Protein AF-A0A3A9SI79-F1 (afdb_monomer_lite)

Secondary structure (DSSP, 8-state):
-HHHHHHHHHHHHHHHHHHHHHHHHHHHHHHHHHHHHHHHHHHHHHHHHTT---SEEEEETTEEEEE-TT--EEEEEE-SS--SS-EEEEEE-SSEEEEEEE-SSSEEEEEEE-SS--GGGGTTEEEEEEEETTEEEEEE--

Radius of gyration: 21.35 Å; chains: 1; bounding box: 50×33×71 Å

pLDDT: mean 86.98, std 7.55, range [53.94, 96.5]

Foldseek 3Di:
DVVVVVVVVVVVVVVVVVVVVVVVVVVVVVVLVVLVVVCVVCVVVCVVCLPPDAAKWADDPQKIFGHHPVRDTPDIDGHPDDDPAAFGMWGDDPQKIWGWGDDPPFIKTKIAGNDDDDPVVCPQWDDWADNDDRIIITTGDD

Sequence (142 aa):
MEMAKKFSIVVVAVFIVCTTLFASHYVRQSALKKNLLAADEFLDIYNYLLDKEFYTAKIDGSTLVLRDRNMNTLAEYNLPHKMKSKLLYIENRDTNMIFWTAGSDDLEGIMFMKSEWTDEAWDGLERINRLNGNAYKVYTFN

Structure (mmCIF, N/CA/C/O backbone):
data_AF-A0A3A9SI79-F1
#
_entry.id   AF-A0A3A9SI79-F1
#
loop_
_atom_site.group_PDB
_atom_site.id
_atom_site.type_symbol
_atom_site.label_atom_id
_atom_site.label_alt_id
_atom_site.label_comp_id
_atom_site.label_asym_id
_atom_site.label_entity_id
_atom_site.label_seq_id
_atom_site.pdbx_PDB_ins_code
_atom_site.Cartn_x
_atom_site.Cartn_y
_atom_site.Cartn_z
_atom_site.occupancy
_atom_site.B_iso_or_equiv
_atom_site.auth_seq_id
_atom_site.auth_comp_id
_atom_site.auth_asym_id
_atom_site.auth_atom_id
_atom_site.pdbx_PDB_model_num
ATOM 1 N N . MET A 1 1 ? 33.290 -2.088 -50.238 1.00 62.97 1 MET A N 1
ATOM 2 C CA . MET A 1 1 ? 32.893 -3.067 -49.195 1.00 62.97 1 MET A CA 1
ATOM 3 C C . MET A 1 1 ? 33.048 -2.516 -47.771 1.00 62.97 1 MET A C 1
ATOM 5 O O . MET A 1 1 ? 32.178 -2.752 -46.946 1.00 62.97 1 MET A O 1
ATOM 9 N N . GLU A 1 2 ? 34.099 -1.746 -47.469 1.00 73.62 2 GLU A N 1
ATOM 10 C CA . GLU A 1 2 ? 34.347 -1.186 -46.126 1.00 73.62 2 GLU A CA 1
ATOM 11 C C . GLU A 1 2 ? 33.337 -0.103 -45.687 1.00 73.62 2 GLU A C 1
ATOM 13 O O . GLU A 1 2 ? 32.870 -0.120 -44.552 1.00 73.62 2 GLU A O 1
ATOM 18 N N . MET A 1 3 ? 32.919 0.779 -46.604 1.00 76.50 3 MET A N 1
ATOM 19 C CA . MET A 1 3 ? 31.875 1.794 -46.360 1.00 76.50 3 MET A CA 1
ATOM 20 C C . MET A 1 3 ? 30.520 1.177 -45.983 1.00 76.50 3 MET A C 1
ATOM 22 O O . MET A 1 3 ? 29.866 1.650 -45.060 1.00 76.50 3 MET A O 1
ATOM 26 N N . ALA A 1 4 ? 30.132 0.077 -46.637 1.00 76.75 4 ALA A N 1
ATOM 27 C CA . ALA A 1 4 ? 28.905 -0.649 -46.310 1.00 76.75 4 ALA A CA 1
ATOM 28 C C . ALA A 1 4 ? 28.971 -1.273 -44.905 1.00 76.75 4 ALA A C 1
ATOM 30 O O . ALA A 1 4 ? 28.007 -1.189 -44.157 1.00 76.75 4 ALA A O 1
ATOM 31 N N . LYS A 1 5 ? 30.130 -1.820 -44.502 1.00 77.12 5 LYS A N 1
ATOM 32 C CA . LYS A 1 5 ? 30.335 -2.342 -43.140 1.00 77.12 5 LYS A CA 1
ATOM 33 C C . LYS A 1 5 ? 30.250 -1.238 -42.081 1.00 77.12 5 LYS A C 1
ATOM 35 O O . LYS A 1 5 ? 29.568 -1.423 -41.079 1.00 77.12 5 LYS A O 1
ATOM 40 N N . LYS A 1 6 ? 30.898 -0.089 -42.312 1.00 79.19 6 LYS A N 1
ATOM 41 C CA . LYS A 1 6 ? 30.848 1.072 -41.402 1.00 79.19 6 LYS A CA 1
ATOM 42 C C . LYS A 1 6 ? 29.421 1.611 -41.257 1.00 79.19 6 LYS A C 1
ATOM 44 O O . LYS A 1 6 ? 28.982 1.860 -40.141 1.00 79.19 6 LYS A O 1
ATOM 49 N N . PHE A 1 7 ? 28.677 1.704 -42.360 1.00 80.75 7 PHE A N 1
ATOM 50 C CA . PHE A 1 7 ? 27.273 2.113 -42.344 1.00 80.75 7 PHE A CA 1
ATOM 51 C C . PHE A 1 7 ? 26.387 1.127 -41.565 1.00 80.75 7 PHE A C 1
ATOM 53 O O . PHE A 1 7 ? 25.641 1.547 -40.684 1.00 80.75 7 PHE A O 1
ATOM 60 N N . SER A 1 8 ? 26.521 -0.182 -41.805 1.00 82.75 8 SER A N 1
ATOM 61 C CA . SER A 1 8 ? 25.762 -1.199 -41.064 1.00 82.75 8 SER A CA 1
ATOM 62 C C . SER A 1 8 ? 26.054 -1.178 -39.562 1.00 82.75 8 SER A C 1
ATOM 64 O O . SER A 1 8 ? 25.130 -1.328 -38.769 1.00 82.75 8 SER A O 1
ATOM 66 N N . ILE A 1 9 ? 27.308 -0.945 -39.153 1.00 86.81 9 ILE A N 1
ATOM 67 C CA . ILE A 1 9 ? 27.677 -0.815 -37.732 1.00 86.81 9 ILE A CA 1
ATOM 68 C C . ILE A 1 9 ? 26.957 0.376 -37.087 1.00 86.81 9 ILE A C 1
ATOM 70 O O . ILE A 1 9 ? 26.411 0.236 -35.995 1.00 86.81 9 ILE A O 1
ATOM 74 N N . VAL A 1 10 ? 26.905 1.527 -37.767 1.00 87.00 10 VAL A N 1
ATOM 75 C CA . VAL A 1 10 ? 26.206 2.718 -37.256 1.00 87.00 10 VAL A CA 1
ATOM 76 C C . VAL A 1 10 ? 24.704 2.462 -37.126 1.00 87.00 10 VAL A C 1
ATOM 78 O O . VAL A 1 10 ? 24.123 2.781 -36.093 1.00 87.00 10 VAL A O 1
ATOM 81 N N . VAL A 1 11 ? 24.074 1.834 -38.123 1.00 88.50 11 VAL A N 1
ATOM 82 C CA . VAL A 1 11 ? 22.637 1.511 -38.077 1.00 88.50 11 VAL A CA 1
ATOM 83 C C . VAL A 1 11 ? 22.316 0.548 -36.930 1.00 88.50 11 VAL A C 1
ATOM 85 O O . VAL A 1 11 ? 21.358 0.775 -36.193 1.00 88.50 11 VAL A O 1
ATOM 88 N N . VAL A 1 12 ? 23.133 -0.491 -36.733 1.00 89.00 12 VAL A N 1
ATOM 89 C CA . VAL A 1 12 ? 22.962 -1.433 -35.616 1.00 89.00 12 VAL A CA 1
ATOM 90 C C . VAL A 1 12 ? 23.151 -0.728 -34.272 1.00 89.00 12 VAL A C 1
ATOM 92 O O . VAL A 1 12 ? 22.350 -0.939 -33.365 1.00 89.00 12 VAL A O 1
ATOM 95 N N . ALA A 1 13 ? 24.148 0.151 -34.143 1.00 86.88 13 ALA A N 1
ATOM 96 C CA . ALA A 1 13 ? 24.368 0.917 -32.918 1.00 86.88 13 ALA A CA 1
ATOM 97 C C . ALA A 1 13 ? 23.171 1.826 -32.584 1.00 86.88 13 ALA A C 1
ATOM 99 O O . ALA A 1 13 ? 22.701 1.824 -31.447 1.00 86.88 13 ALA A O 1
ATOM 100 N N . VAL A 1 14 ? 22.627 2.543 -33.575 1.00 89.81 14 VAL A N 1
ATOM 101 C CA . VAL A 1 14 ? 21.421 3.371 -33.400 1.00 89.81 14 VAL A CA 1
ATOM 102 C C . VAL A 1 14 ? 20.223 2.511 -33.000 1.00 89.81 14 VAL A C 1
ATOM 104 O O . VAL A 1 14 ? 19.509 2.858 -32.062 1.00 89.81 14 VAL A O 1
ATOM 107 N N . PHE A 1 15 ? 20.024 1.363 -33.651 1.00 90.56 15 PHE A N 1
ATOM 108 C CA . PHE A 1 15 ? 18.928 0.454 -33.322 1.00 90.56 15 PHE A CA 1
ATOM 109 C C . PHE A 1 15 ? 19.016 -0.053 -31.877 1.00 90.56 15 PHE A C 1
ATOM 111 O O . PHE A 1 15 ? 18.022 -0.011 -31.155 1.00 90.56 15 PHE A O 1
ATOM 118 N N . ILE A 1 16 ? 20.207 -0.457 -31.421 1.00 89.81 16 ILE A N 1
ATOM 119 C CA . ILE A 1 16 ? 20.427 -0.895 -30.036 1.00 89.81 16 ILE A CA 1
ATOM 120 C C . ILE A 1 16 ? 20.057 0.227 -29.059 1.00 89.81 16 ILE A C 1
ATOM 122 O O . ILE A 1 16 ? 19.266 -0.008 -28.148 1.00 89.81 16 ILE A O 1
ATOM 126 N N . VAL A 1 17 ? 20.538 1.454 -29.282 1.00 87.69 17 VAL A N 1
ATOM 127 C CA . VAL A 1 17 ? 20.212 2.607 -28.423 1.00 87.69 17 VAL A CA 1
ATOM 128 C C . VAL A 1 17 ? 18.708 2.892 -28.406 1.00 87.69 17 VAL A C 1
ATOM 130 O O . VAL A 1 17 ? 18.131 3.114 -27.344 1.00 87.69 17 VAL A O 1
ATOM 133 N N . CYS A 1 18 ? 18.033 2.842 -29.555 1.00 87.81 18 CYS A N 1
ATOM 134 C CA . CYS A 1 18 ? 16.584 3.014 -29.602 1.00 87.81 18 CYS A CA 1
ATOM 135 C C . CYS A 1 18 ? 15.865 1.917 -28.807 1.00 87.81 18 CYS A C 1
ATOM 137 O O . CYS A 1 18 ? 15.011 2.222 -27.976 1.00 87.81 18 CYS A O 1
ATOM 139 N N . THR A 1 19 ? 16.216 0.645 -29.017 1.00 87.19 19 THR A N 1
ATOM 140 C CA . THR A 1 19 ? 15.551 -0.473 -28.330 1.00 87.19 19 THR A CA 1
ATOM 141 C C . THR A 1 19 ? 15.717 -0.426 -26.815 1.00 87.19 19 THR A C 1
ATOM 143 O O . THR A 1 19 ? 14.746 -0.686 -26.107 1.00 87.19 19 THR A O 1
ATOM 146 N N . THR A 1 20 ? 16.883 -0.031 -26.293 1.00 83.88 20 THR A N 1
ATOM 147 C CA . THR A 1 20 ? 17.095 0.094 -24.842 1.00 83.88 20 THR A CA 1
ATOM 148 C C . THR A 1 20 ? 16.271 1.236 -24.241 1.00 83.88 20 THR A C 1
ATOM 150 O O . THR A 1 20 ? 15.658 1.066 -23.183 1.00 83.88 20 THR A O 1
ATOM 153 N N . LEU A 1 21 ? 16.157 2.370 -24.940 1.00 82.44 21 LEU A N 1
ATOM 154 C CA . LEU A 1 21 ? 15.307 3.488 -24.520 1.00 82.44 21 LEU A CA 1
ATOM 155 C C . LEU A 1 21 ? 13.819 3.103 -24.522 1.00 82.44 21 LEU A C 1
ATOM 157 O O . LEU A 1 21 ? 13.130 3.309 -23.523 1.00 82.44 21 LEU A O 1
ATOM 161 N N . PHE A 1 22 ? 13.324 2.473 -25.590 1.00 84.56 22 PHE A N 1
ATOM 162 C CA . PHE A 1 22 ? 11.926 2.031 -25.653 1.00 84.56 22 PHE A CA 1
ATOM 163 C C . PHE A 1 22 ? 11.609 0.937 -24.627 1.00 84.56 22 PHE A C 1
ATOM 165 O O . PHE A 1 22 ? 10.556 0.989 -23.992 1.00 84.56 22 PHE A O 1
ATOM 172 N N . ALA A 1 23 ? 12.523 -0.014 -24.413 1.00 80.81 23 ALA A N 1
ATOM 173 C CA . ALA A 1 23 ? 12.355 -1.063 -23.412 1.00 80.81 23 ALA A CA 1
ATOM 174 C C . ALA A 1 23 ? 12.262 -0.480 -21.995 1.00 80.81 23 ALA A C 1
ATOM 176 O O . ALA A 1 23 ? 11.339 -0.817 -21.256 1.00 80.81 23 ALA A O 1
ATOM 177 N N . SER A 1 24 ? 13.158 0.444 -21.628 1.00 77.38 24 SER A N 1
ATOM 178 C CA . SER A 1 24 ? 13.116 1.090 -20.307 1.00 77.38 24 SER A CA 1
ATOM 179 C C . SER A 1 24 ? 11.826 1.889 -20.093 1.00 77.38 24 SER A C 1
ATOM 181 O O . SER A 1 24 ? 11.213 1.807 -19.024 1.00 77.38 24 SER A O 1
ATOM 183 N N . HIS A 1 25 ? 11.351 2.598 -21.123 1.00 79.50 25 HIS A N 1
ATOM 184 C CA . HIS A 1 25 ? 10.083 3.314 -21.051 1.00 79.50 25 HIS A CA 1
ATOM 185 C C . HIS A 1 25 ? 8.892 2.363 -20.873 1.00 79.50 25 HIS A C 1
ATOM 187 O O . HIS A 1 25 ? 8.035 2.602 -20.019 1.00 79.50 25 HIS A O 1
ATOM 193 N N . TYR A 1 26 ? 8.869 1.257 -21.620 1.00 80.56 26 TYR A N 1
ATOM 194 C CA . TYR A 1 26 ? 7.822 0.243 -21.526 1.00 80.56 26 TYR A CA 1
ATOM 195 C C . TYR A 1 26 ? 7.777 -0.415 -20.141 1.00 80.56 26 TYR A C 1
ATOM 197 O O . TYR A 1 26 ? 6.706 -0.532 -19.544 1.00 80.56 26 TYR A O 1
ATOM 205 N N . VAL A 1 27 ? 8.939 -0.781 -19.588 1.00 81.81 27 VAL A N 1
ATOM 206 C CA . VAL A 1 27 ? 9.047 -1.344 -18.232 1.00 81.81 27 VAL A CA 1
ATOM 207 C C . VAL A 1 27 ? 8.495 -0.364 -17.197 1.00 81.81 27 VAL A C 1
ATOM 209 O O . VAL A 1 27 ? 7.687 -0.755 -16.353 1.00 81.81 27 VAL A O 1
ATOM 212 N N . ARG A 1 28 ? 8.848 0.925 -17.296 1.00 80.12 28 ARG A N 1
ATOM 213 C CA . ARG A 1 28 ? 8.358 1.958 -16.373 1.00 80.12 28 ARG A CA 1
ATOM 214 C C . ARG A 1 28 ? 6.841 2.152 -16.461 1.00 80.12 28 ARG A C 1
ATOM 216 O O . ARG A 1 28 ? 6.188 2.257 -15.425 1.00 80.12 28 ARG A O 1
ATOM 223 N N . GLN A 1 29 ? 6.269 2.168 -17.667 1.00 82.31 29 GLN A N 1
ATOM 224 C CA . GLN A 1 29 ? 4.814 2.269 -17.841 1.00 82.31 29 GLN A CA 1
ATOM 225 C C . GLN A 1 29 ? 4.081 1.039 -17.294 1.00 82.31 29 GLN A C 1
ATOM 227 O O . GLN A 1 29 ? 3.061 1.174 -16.619 1.00 82.31 29 GLN A O 1
ATOM 232 N N . SER A 1 30 ? 4.612 -0.159 -17.549 1.00 82.94 30 SER A N 1
ATOM 233 C CA . SER A 1 30 ? 4.048 -1.410 -17.039 1.00 82.94 30 SER A CA 1
ATOM 234 C C . SER A 1 30 ? 4.046 -1.445 -15.505 1.00 82.94 30 SER A C 1
ATOM 236 O O . SER A 1 30 ? 3.023 -1.757 -14.889 1.00 82.94 30 SER A O 1
ATOM 238 N N . ALA A 1 31 ? 5.151 -1.028 -14.876 1.00 83.62 31 ALA A N 1
ATOM 239 C CA . ALA A 1 31 ? 5.258 -0.920 -13.423 1.00 83.62 31 ALA A CA 1
ATOM 240 C C . ALA A 1 31 ? 4.252 0.086 -12.838 1.00 83.62 31 ALA A C 1
ATOM 242 O O . ALA A 1 31 ? 3.556 -0.234 -11.874 1.00 83.62 31 ALA A O 1
ATOM 243 N N . LEU A 1 32 ? 4.113 1.270 -13.448 1.00 85.38 32 LEU A N 1
ATOM 244 C CA . LEU A 1 32 ? 3.129 2.267 -13.019 1.00 85.38 32 LEU A CA 1
ATOM 245 C C . LEU A 1 32 ? 1.699 1.723 -13.115 1.00 85.38 32 LEU A C 1
ATOM 247 O O . LEU A 1 32 ? 0.934 1.843 -12.163 1.00 85.38 32 LEU A O 1
ATOM 251 N N . LYS A 1 33 ? 1.354 1.068 -14.230 1.00 88.44 33 LYS A N 1
ATOM 252 C CA . LYS A 1 33 ? 0.032 0.462 -14.423 1.00 88.44 33 LYS A CA 1
ATOM 253 C C . LYS A 1 33 ? -0.264 -0.600 -13.364 1.00 88.44 33 LYS A C 1
ATOM 255 O O . LYS A 1 33 ? -1.369 -0.634 -12.835 1.00 88.44 33 LYS A O 1
ATOM 260 N N . LYS A 1 34 ? 0.714 -1.445 -13.026 1.00 87.44 34 LYS A N 1
ATOM 261 C CA . LYS A 1 34 ? 0.576 -2.445 -11.957 1.00 87.44 34 LYS A CA 1
ATOM 262 C C . LYS A 1 34 ? 0.333 -1.789 -10.593 1.00 87.44 34 LYS A C 1
ATOM 2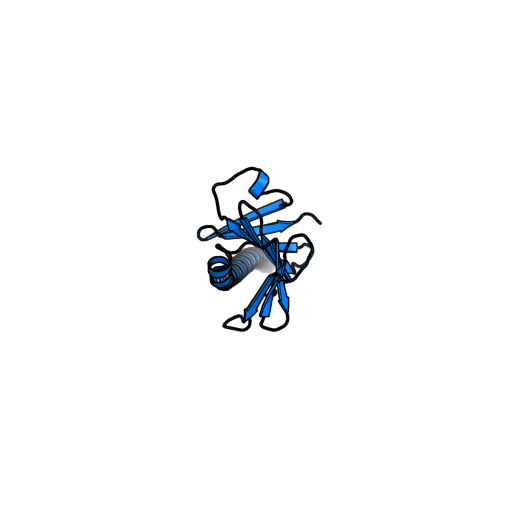64 O O . LYS A 1 34 ? -0.528 -2.250 -9.855 1.00 87.44 34 LYS A O 1
ATOM 269 N N . ASN A 1 35 ? 1.063 -0.720 -10.276 1.00 88.94 35 ASN A N 1
ATOM 270 C CA . ASN A 1 35 ? 0.893 0.005 -9.015 1.00 88.94 35 ASN A CA 1
ATOM 271 C C . ASN A 1 35 ? -0.470 0.701 -8.925 1.00 88.94 35 ASN A C 1
ATOM 273 O O . ASN A 1 35 ? -1.076 0.681 -7.863 1.00 88.94 35 ASN A O 1
ATOM 277 N N . LEU A 1 36 ? -0.966 1.267 -10.029 1.00 90.75 36 LEU A N 1
ATOM 278 C CA . LEU A 1 36 ? -2.307 1.855 -10.083 1.00 90.75 36 LEU A CA 1
ATOM 279 C C . LEU A 1 36 ? -3.395 0.797 -9.874 1.00 90.75 36 LEU A C 1
ATOM 281 O O . LEU A 1 36 ? -4.288 1.012 -9.071 1.00 90.75 36 LEU A O 1
ATOM 285 N N . LEU A 1 37 ? -3.272 -0.376 -10.503 1.00 90.50 37 LEU A N 1
ATOM 286 C CA . LEU A 1 37 ? -4.213 -1.481 -10.281 1.00 90.50 37 LEU A CA 1
ATOM 287 C C . LEU A 1 37 ? -4.219 -1.966 -8.824 1.00 90.50 37 LEU A C 1
ATOM 289 O O . LEU A 1 37 ? -5.277 -2.292 -8.297 1.00 90.50 37 LEU A O 1
ATOM 293 N N . ALA A 1 38 ? -3.050 -2.020 -8.180 1.00 90.12 38 ALA A N 1
ATOM 294 C CA . ALA A 1 38 ? -2.957 -2.352 -6.760 1.00 90.12 38 ALA A CA 1
ATOM 295 C C . ALA A 1 38 ? -3.570 -1.250 -5.881 1.00 90.12 38 ALA A C 1
ATOM 297 O O . ALA A 1 38 ? -4.266 -1.558 -4.922 1.00 90.12 38 ALA A O 1
ATOM 298 N N . ALA A 1 39 ? -3.350 0.024 -6.218 1.00 92.81 39 ALA A N 1
ATOM 299 C CA . ALA A 1 39 ? -3.968 1.143 -5.514 1.00 92.81 39 ALA A CA 1
ATOM 300 C C . ALA A 1 39 ? -5.497 1.115 -5.639 1.00 92.81 39 ALA A C 1
ATOM 302 O O . ALA A 1 39 ? -6.175 1.275 -4.633 1.00 92.81 39 ALA A O 1
ATOM 303 N N . ASP A 1 40 ? -6.040 0.834 -6.823 1.00 91.69 40 ASP A N 1
ATOM 304 C CA . ASP A 1 40 ? -7.487 0.705 -7.020 1.00 91.69 40 ASP A CA 1
ATOM 305 C C . ASP A 1 40 ? -8.061 -0.465 -6.198 1.00 91.69 40 ASP A C 1
ATOM 307 O O . ASP A 1 40 ? -9.087 -0.316 -5.544 1.00 91.69 40 ASP A O 1
ATOM 311 N N . GLU A 1 41 ? -7.374 -1.614 -6.165 1.00 90.31 41 GLU A N 1
ATOM 312 C CA . GLU A 1 41 ? -7.777 -2.770 -5.348 1.00 90.31 41 GLU A CA 1
ATOM 313 C C . GLU A 1 41 ? -7.734 -2.471 -3.840 1.00 90.31 41 GLU A C 1
ATOM 315 O O . GLU A 1 41 ? -8.610 -2.893 -3.086 1.00 90.31 41 GLU A O 1
ATOM 320 N N . PHE A 1 42 ? -6.723 -1.732 -3.383 1.00 92.69 42 PHE A N 1
ATOM 321 C CA . PHE A 1 42 ? -6.583 -1.368 -1.975 1.00 92.69 42 PHE A CA 1
ATOM 322 C C . PHE A 1 42 ? -7.480 -0.206 -1.558 1.00 92.69 42 PHE A C 1
ATOM 324 O O . PHE A 1 42 ? -7.767 -0.086 -0.370 1.00 92.69 42 PHE A O 1
ATOM 331 N N . LEU A 1 43 ? -7.955 0.617 -2.495 1.00 92.94 43 LEU A N 1
ATOM 332 C CA . LEU A 1 43 ? -8.823 1.756 -2.207 1.00 92.94 43 LEU A CA 1
ATOM 333 C C . LEU A 1 43 ? -10.135 1.316 -1.544 1.00 92.94 43 LEU A C 1
ATOM 335 O O . LEU A 1 43 ? -10.572 1.941 -0.579 1.00 92.94 43 LEU A O 1
ATOM 339 N N . ASP A 1 44 ? -10.729 0.214 -2.003 1.00 89.06 44 ASP A N 1
ATOM 340 C CA . ASP A 1 44 ? -11.952 -0.338 -1.407 1.00 89.06 44 ASP A CA 1
ATOM 341 C C . ASP A 1 44 ? -11.728 -0.760 0.052 1.00 89.06 44 ASP A C 1
ATOM 343 O O . ASP A 1 44 ? -12.540 -0.471 0.934 1.00 89.06 44 ASP A O 1
ATOM 347 N N . ILE A 1 45 ? -10.586 -1.398 0.325 1.00 91.75 45 ILE A N 1
ATOM 348 C CA . ILE A 1 45 ? -10.206 -1.826 1.676 1.00 91.75 45 ILE A CA 1
ATOM 349 C C . ILE A 1 45 ? -9.887 -0.609 2.545 1.00 91.75 45 ILE A C 1
ATOM 351 O O . ILE A 1 45 ? -10.335 -0.538 3.685 1.00 91.75 45 ILE A O 1
ATOM 355 N N . TYR A 1 46 ? -9.154 0.366 2.011 1.00 93.75 46 TYR A N 1
ATOM 356 C CA . TYR A 1 46 ? -8.842 1.620 2.689 1.00 93.75 46 TYR A CA 1
ATOM 357 C C . TYR A 1 46 ? 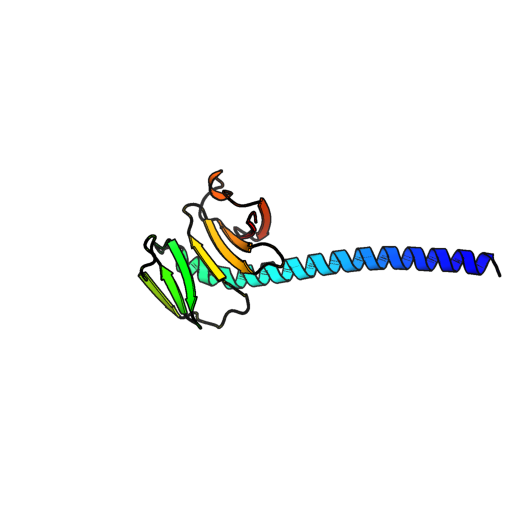-10.115 2.349 3.123 1.00 93.75 46 TYR A C 1
ATOM 359 O O . TYR A 1 46 ? -10.234 2.707 4.291 1.00 93.75 46 TYR A O 1
ATOM 367 N N . ASN A 1 47 ? -11.090 2.499 2.223 1.00 92.12 47 ASN A N 1
ATOM 368 C CA . ASN A 1 47 ? -12.356 3.163 2.528 1.00 92.12 47 ASN A CA 1
ATOM 369 C C . ASN A 1 47 ? -13.141 2.431 3.625 1.00 92.12 47 ASN A C 1
ATOM 371 O O . ASN A 1 47 ? -13.732 3.082 4.481 1.00 92.12 47 ASN A O 1
ATOM 375 N N . TYR A 1 48 ? -13.121 1.093 3.634 1.00 89.88 48 TYR A N 1
ATOM 376 C CA . TYR A 1 48 ? -13.731 0.293 4.702 1.00 89.88 48 TYR A CA 1
ATOM 377 C C . TYR A 1 48 ? -13.003 0.422 6.050 1.00 89.88 48 TYR A C 1
ATOM 379 O O . TYR A 1 48 ? -13.620 0.280 7.100 1.00 89.88 48 TYR A O 1
ATOM 387 N N . LEU A 1 49 ? -11.685 0.621 6.033 1.00 92.56 49 LEU A N 1
ATOM 388 C CA . LEU A 1 49 ? -10.854 0.700 7.235 1.00 92.56 49 LEU A CA 1
ATOM 389 C C . LEU A 1 49 ? -10.731 2.119 7.803 1.00 92.56 49 LEU A C 1
ATOM 391 O O . LEU A 1 49 ? -10.247 2.271 8.923 1.00 92.56 49 LEU A O 1
ATOM 395 N N . LEU A 1 50 ? -11.116 3.146 7.044 1.00 91.56 50 LEU A N 1
ATOM 396 C CA . LEU A 1 50 ? -10.845 4.548 7.361 1.00 91.56 50 LEU A CA 1
ATOM 397 C C . LEU A 1 50 ? -11.444 4.997 8.701 1.00 91.56 50 LEU A C 1
ATOM 399 O O . LEU A 1 50 ? -10.836 5.804 9.400 1.00 91.56 50 LEU A O 1
ATOM 403 N N . ASP A 1 51 ? -12.609 4.464 9.059 1.00 90.50 51 ASP A N 1
ATOM 404 C CA . ASP A 1 51 ? -13.351 4.767 10.285 1.00 90.50 51 ASP A CA 1
ATOM 405 C C . ASP A 1 51 ? -13.083 3.769 11.426 1.00 90.50 51 ASP A C 1
ATOM 407 O O . ASP A 1 51 ? -13.717 3.843 12.480 1.00 90.50 51 ASP A O 1
ATOM 411 N N . LYS A 1 52 ? -12.153 2.825 11.238 1.00 90.62 52 LYS A N 1
ATOM 412 C CA . LYS A 1 52 ? -11.871 1.765 12.211 1.00 90.62 52 LYS A CA 1
ATOM 413 C C . LYS A 1 52 ? -10.609 2.054 12.999 1.00 90.62 52 LYS A C 1
ATOM 415 O O . LYS A 1 52 ? -9.550 2.367 12.455 1.00 90.62 52 LYS A O 1
ATOM 420 N N . GLU A 1 53 ? -10.704 1.827 14.301 1.00 90.94 53 GLU A N 1
ATOM 421 C CA . GLU A 1 53 ? -9.549 1.818 15.185 1.00 90.94 53 GLU A CA 1
ATOM 422 C C . GLU A 1 53 ? -8.874 0.444 15.139 1.00 90.94 53 GLU A C 1
ATOM 424 O O . GLU A 1 53 ? -9.419 -0.566 15.581 1.00 90.94 53 GLU A O 1
ATOM 429 N N . PHE A 1 54 ? -7.676 0.401 14.566 1.00 95.19 54 PHE A N 1
ATOM 430 C CA . PHE A 1 54 ? -6.801 -0.770 14.552 1.00 95.19 54 PHE A CA 1
ATOM 431 C C . PHE A 1 54 ? -5.347 -0.312 14.441 1.00 95.19 54 PHE A C 1
ATOM 433 O O . PHE A 1 54 ? -5.077 0.818 14.044 1.00 95.19 54 PHE A O 1
ATOM 440 N N . TYR A 1 55 ? -4.405 -1.181 14.788 1.00 95.31 55 TYR A N 1
ATOM 441 C CA . TYR A 1 55 ? -2.973 -0.917 14.652 1.00 95.31 55 TYR A CA 1
ATOM 442 C C . TYR A 1 55 ? -2.407 -1.544 13.375 1.00 95.31 55 TYR A C 1
ATOM 444 O O . TYR A 1 55 ? -1.732 -0.891 12.581 1.00 95.31 55 TYR A O 1
ATOM 452 N N . THR A 1 56 ? -2.725 -2.816 13.139 1.00 96.50 56 THR A N 1
ATOM 453 C CA . THR A 1 56 ? -2.312 -3.530 11.929 1.00 96.50 56 THR A CA 1
ATOM 454 C C . THR A 1 56 ? -3.400 -4.486 11.471 1.00 96.50 56 THR A C 1
ATOM 456 O O . THR A 1 56 ? -4.213 -4.938 12.276 1.00 96.50 56 THR A O 1
ATOM 459 N N . ALA A 1 57 ? -3.425 -4.806 10.182 1.00 95.12 57 ALA A N 1
ATOM 460 C CA . ALA A 1 57 ? -4.281 -5.857 9.657 1.00 95.12 57 ALA A CA 1
ATOM 461 C C . ALA A 1 57 ? -3.496 -6.810 8.755 1.00 95.12 57 ALA A C 1
ATOM 463 O O . ALA A 1 57 ? -2.542 -6.411 8.091 1.00 95.12 57 ALA A O 1
ATOM 464 N N . LYS A 1 58 ? -3.884 -8.082 8.727 1.00 93.06 58 LYS A N 1
ATOM 465 C CA . LYS A 1 58 ? -3.281 -9.105 7.860 1.00 93.06 58 LYS A CA 1
ATOM 466 C C . LYS A 1 58 ? -4.365 -9.906 7.172 1.00 93.06 58 LYS A C 1
ATOM 468 O O . LYS A 1 58 ? -5.454 -10.058 7.715 1.00 93.06 58 LYS A O 1
ATOM 473 N N . ILE A 1 59 ? -4.054 -10.421 5.991 1.00 88.31 59 ILE A N 1
ATOM 474 C CA . ILE A 1 59 ? -4.956 -11.335 5.299 1.00 88.31 59 ILE A CA 1
ATOM 475 C C . ILE A 1 59 ? -4.628 -12.757 5.717 1.00 88.31 59 ILE A C 1
ATOM 477 O O . ILE A 1 59 ? -3.495 -13.209 5.558 1.00 88.31 59 ILE A O 1
ATOM 481 N N . ASP A 1 60 ? -5.644 -13.445 6.216 1.00 86.50 60 ASP A N 1
ATOM 482 C CA . ASP A 1 60 ? -5.650 -14.882 6.424 1.00 86.50 60 ASP A CA 1
ATOM 483 C C . ASP A 1 60 ? -6.715 -15.495 5.503 1.00 86.50 60 ASP A C 1
ATOM 485 O O . ASP A 1 60 ? -7.915 -15.256 5.645 1.00 86.50 60 ASP A O 1
ATOM 489 N N . GLY A 1 61 ? -6.270 -16.193 4.457 1.00 83.75 61 GLY A N 1
ATOM 490 C CA . GLY A 1 61 ? -7.150 -16.676 3.392 1.00 83.75 61 GLY A CA 1
ATOM 491 C C . GLY A 1 61 ? -7.864 -15.539 2.647 1.00 83.75 61 GLY A C 1
ATOM 492 O O . GLY A 1 61 ? -7.249 -14.809 1.871 1.00 83.75 61 GLY A O 1
ATOM 493 N N . SER A 1 62 ? -9.180 -15.431 2.835 1.00 85.38 62 SER A N 1
ATOM 494 C CA . SER A 1 62 ? -10.037 -14.369 2.278 1.00 85.38 62 SER A CA 1
ATOM 495 C C . SER A 1 62 ? -10.508 -13.371 3.336 1.00 85.38 62 SER A C 1
ATOM 497 O O . SER A 1 62 ? -11.401 -12.570 3.066 1.00 85.38 62 SER A O 1
ATOM 499 N N . THR A 1 63 ? -9.939 -13.426 4.536 1.00 89.56 63 THR A N 1
ATOM 500 C CA . THR A 1 63 ? -10.381 -12.637 5.680 1.00 89.56 63 THR A CA 1
ATOM 501 C C . THR A 1 63 ? -9.282 -11.669 6.082 1.00 89.56 63 THR A C 1
ATOM 503 O O . THR A 1 63 ? -8.128 -12.042 6.275 1.00 89.56 63 THR A O 1
ATOM 506 N N . LEU A 1 64 ? -9.639 -10.397 6.196 1.00 91.62 64 LEU A N 1
ATOM 507 C CA . LEU A 1 64 ? -8.799 -9.364 6.766 1.00 91.62 64 LEU A CA 1
ATOM 508 C C . LEU A 1 64 ? -8.981 -9.366 8.287 1.00 91.62 64 LEU A C 1
ATOM 510 O O . LEU A 1 64 ? -10.060 -9.061 8.790 1.00 91.62 64 LEU A O 1
ATOM 514 N N . VAL A 1 65 ? -7.919 -9.703 9.010 1.00 94.88 65 VAL A N 1
ATOM 515 C CA . VAL A 1 65 ? -7.885 -9.773 10.473 1.00 94.88 65 VAL A CA 1
ATOM 516 C C . VAL A 1 65 ? -7.274 -8.485 11.011 1.00 94.88 65 VAL A C 1
ATOM 518 O O . VAL A 1 65 ? -6.093 -8.221 10.775 1.00 94.88 65 VAL A O 1
ATOM 521 N N . LEU A 1 66 ? -8.067 -7.687 11.725 1.00 95.88 66 LEU A N 1
ATOM 522 C CA . LEU A 1 66 ? -7.664 -6.415 12.325 1.00 95.88 66 LEU A CA 1
ATOM 523 C C . LEU A 1 66 ? -7.147 -6.662 13.741 1.00 95.88 66 LEU A C 1
ATOM 525 O O . LEU A 1 66 ? -7.776 -7.385 14.516 1.00 95.88 66 LEU A O 1
ATOM 529 N N . ARG A 1 67 ? -6.021 -6.042 14.096 1.00 96.31 67 ARG A N 1
ATOM 530 C CA . ARG A 1 67 ? -5.367 -6.209 15.397 1.00 96.31 67 ARG A CA 1
ATOM 531 C C . ARG A 1 67 ? -5.101 -4.887 16.097 1.00 96.31 67 ARG A C 1
ATOM 533 O O . ARG A 1 67 ? -4.832 -3.878 15.443 1.00 96.31 67 ARG A O 1
ATOM 540 N N . ASP A 1 68 ? -5.145 -4.916 17.425 1.00 94.81 68 ASP A N 1
ATOM 541 C CA . ASP A 1 68 ? -4.714 -3.811 18.284 1.00 94.81 68 ASP A CA 1
ATOM 542 C C . ASP A 1 68 ? -3.177 -3.757 18.426 1.00 94.81 68 ASP A C 1
ATOM 544 O O . ASP A 1 68 ? -2.439 -4.554 17.837 1.00 94.81 68 ASP A O 1
ATOM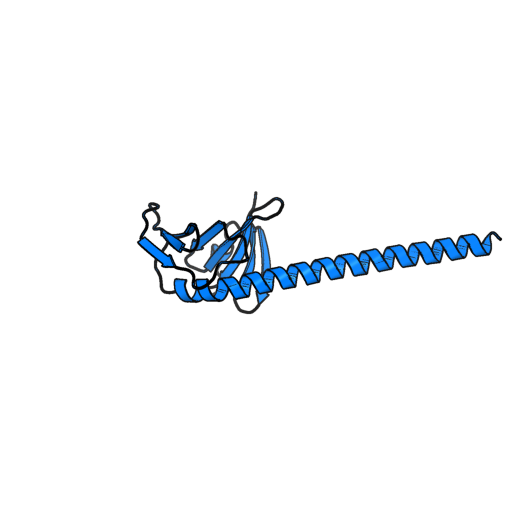 548 N N . ARG A 1 69 ? -2.680 -2.808 19.231 1.00 93.81 69 ARG A N 1
ATOM 549 C CA . ARG A 1 69 ? -1.242 -2.660 19.532 1.00 93.81 69 ARG A CA 1
ATOM 550 C C . ARG A 1 69 ? -0.657 -3.849 20.307 1.00 93.81 69 ARG A C 1
ATOM 552 O O . ARG A 1 69 ? 0.548 -4.066 20.262 1.00 93.81 69 ARG A O 1
ATOM 559 N N . ASN A 1 70 ? -1.499 -4.618 20.994 1.00 95.00 70 ASN A N 1
ATOM 560 C CA . ASN A 1 70 ? -1.121 -5.811 21.750 1.00 95.00 70 ASN A CA 1
ATOM 561 C C . ASN A 1 70 ? -1.247 -7.095 20.909 1.00 95.00 70 ASN A C 1
ATOM 563 O O . ASN A 1 70 ? -1.091 -8.191 21.442 1.00 95.00 70 ASN A O 1
ATOM 567 N N . MET A 1 71 ? -1.508 -6.969 19.602 1.00 91.31 71 MET A N 1
ATOM 568 C CA . MET A 1 71 ? -1.704 -8.069 18.654 1.00 91.31 71 MET A CA 1
ATOM 569 C C . MET A 1 71 ? -2.948 -8.932 18.912 1.00 91.31 71 MET A C 1
ATOM 571 O O . MET A 1 71 ? -3.064 -10.016 18.335 1.00 91.31 71 MET A O 1
ATOM 575 N N . ASN A 1 72 ? -3.906 -8.440 19.698 1.00 93.31 72 ASN A N 1
ATOM 576 C CA . ASN A 1 72 ? -5.206 -9.081 19.860 1.00 93.31 72 ASN A CA 1
ATOM 577 C C . ASN A 1 72 ? -6.069 -8.828 18.627 1.00 93.31 72 ASN A C 1
ATOM 579 O O . ASN A 1 72 ? -6.085 -7.717 18.095 1.00 93.31 72 ASN A O 1
ATOM 583 N N . THR A 1 73 ? -6.823 -9.837 18.193 1.00 94.56 73 THR A N 1
ATOM 584 C CA . THR A 1 73 ? -7.819 -9.670 17.129 1.00 94.56 73 THR A CA 1
ATOM 585 C C . THR A 1 73 ? -8.970 -8.802 17.631 1.00 94.56 73 THR A C 1
ATOM 587 O O . THR A 1 73 ? -9.644 -9.157 18.595 1.00 94.56 73 THR A O 1
ATOM 590 N N . LEU A 1 74 ? -9.203 -7.680 16.954 1.00 93.94 74 LEU A N 1
ATOM 591 C CA . LEU A 1 74 ? -10.328 -6.779 17.210 1.00 93.94 74 LEU A CA 1
ATOM 592 C C . LEU A 1 74 ? -11.548 -7.160 16.376 1.00 93.94 74 LEU A C 1
ATOM 594 O O . LEU A 1 74 ? -12.677 -7.130 16.857 1.00 93.94 74 LEU A O 1
ATOM 598 N N . ALA A 1 75 ? -11.312 -7.482 15.106 1.00 91.62 75 ALA A N 1
ATOM 599 C CA . ALA A 1 75 ? -12.360 -7.775 14.147 1.00 91.62 75 ALA A CA 1
ATOM 600 C C . ALA A 1 75 ? -11.814 -8.583 12.971 1.00 91.62 75 ALA A C 1
ATOM 602 O O . ALA A 1 75 ? -10.624 -8.541 12.652 1.00 91.62 75 ALA A O 1
ATOM 603 N N . GLU A 1 76 ? -12.726 -9.257 12.287 1.00 91.25 76 GLU A N 1
ATOM 604 C CA . GLU A 1 76 ? -12.469 -9.972 11.047 1.00 91.25 76 GLU A CA 1
ATOM 605 C C . GLU A 1 76 ? -13.421 -9.460 9.970 1.00 91.25 76 GLU A C 1
ATOM 607 O O . GLU A 1 76 ? -14.601 -9.209 10.223 1.00 91.25 76 GLU A O 1
ATOM 612 N N . TYR A 1 77 ? -12.901 -9.278 8.762 1.00 87.12 77 TYR A N 1
ATOM 613 C CA . TYR A 1 77 ? -13.667 -8.810 7.619 1.00 87.12 77 TYR A CA 1
ATOM 614 C C . TYR A 1 77 ? -13.433 -9.717 6.421 1.00 87.12 77 TYR A C 1
ATOM 616 O O . TYR A 1 77 ? -12.316 -9.835 5.926 1.00 87.12 77 TYR A O 1
ATOM 624 N N . ASN A 1 78 ? -14.494 -10.350 5.931 1.00 88.62 78 ASN A N 1
ATOM 625 C CA . ASN A 1 78 ? -14.409 -11.161 4.725 1.00 88.62 78 ASN A CA 1
ATOM 626 C C . ASN A 1 78 ? -14.308 -10.248 3.508 1.00 88.62 78 ASN A C 1
ATOM 628 O O . ASN A 1 78 ? -15.209 -9.452 3.241 1.00 88.62 78 ASN A O 1
ATOM 632 N N . LEU A 1 79 ? -13.210 -10.378 2.770 1.00 84.31 79 LEU A N 1
ATOM 633 C CA . LEU A 1 79 ? -12.995 -9.608 1.561 1.00 84.31 79 LEU A CA 1
ATOM 634 C C . LEU A 1 79 ? -14.031 -10.019 0.506 1.00 84.31 79 LEU A C 1
ATOM 636 O O . LEU A 1 79 ? -14.261 -11.215 0.306 1.00 84.31 79 LEU A O 1
ATOM 640 N N . PRO A 1 80 ? -14.634 -9.052 -0.206 1.00 76.12 80 PRO A N 1
ATOM 641 C CA . PRO A 1 80 ? -15.671 -9.342 -1.194 1.00 76.12 80 PRO A CA 1
ATOM 642 C C . PRO A 1 80 ? -15.128 -10.150 -2.380 1.00 76.12 80 PRO A C 1
ATOM 644 O O . PRO A 1 80 ? -15.870 -10.882 -3.031 1.00 76.12 80 PRO A O 1
ATOM 647 N N . HIS A 1 81 ? -13.824 -10.044 -2.651 1.00 79.31 81 HIS A N 1
ATOM 648 C CA . HIS A 1 81 ? -13.140 -10.755 -3.720 1.00 79.31 81 HIS A CA 1
ATOM 649 C C . HIS A 1 81 ? -11.742 -11.178 -3.270 1.00 79.31 81 HIS A C 1
ATOM 651 O O . HIS A 1 81 ? -11.121 -10.548 -2.413 1.00 79.31 81 HIS A O 1
ATOM 657 N N . LYS A 1 82 ? -11.218 -12.241 -3.889 1.00 80.44 82 LYS A N 1
ATOM 658 C CA . LYS A 1 82 ? -9.830 -12.656 -3.681 1.00 80.44 82 LYS A CA 1
ATOM 659 C C . LYS A 1 82 ? -8.893 -11.598 -4.255 1.00 80.44 82 LYS A C 1
ATOM 661 O O . LYS A 1 82 ? -8.967 -11.313 -5.452 1.00 80.44 82 LYS A O 1
ATOM 666 N N . MET A 1 83 ? -7.983 -11.091 -3.428 1.00 80.75 83 MET A N 1
ATOM 667 C CA . MET A 1 83 ? -7.022 -10.108 -3.906 1.00 80.75 83 MET A CA 1
ATOM 668 C C . MET A 1 83 ? -6.025 -10.709 -4.894 1.00 80.75 83 MET A C 1
ATOM 670 O O . MET A 1 83 ? -5.548 -11.836 -4.727 1.00 80.75 83 MET A O 1
ATOM 674 N N . LYS A 1 84 ? -5.695 -9.931 -5.922 1.00 80.31 84 LYS A N 1
ATOM 675 C CA . LYS A 1 84 ? -4.653 -10.237 -6.907 1.00 80.31 84 LYS A CA 1
ATOM 676 C C . LYS A 1 84 ? -3.293 -9.735 -6.436 1.00 80.31 84 LYS A C 1
ATOM 678 O O . LYS A 1 84 ? -2.275 -10.364 -6.732 1.00 80.31 84 LYS A O 1
ATOM 683 N N . SER A 1 85 ? -3.268 -8.619 -5.714 1.00 79.25 85 SER A N 1
ATOM 684 C CA . SER A 1 85 ? -2.044 -8.049 -5.159 1.00 79.25 85 SER A CA 1
ATOM 685 C C . SER A 1 85 ? -1.550 -8.846 -3.951 1.00 79.25 85 SER A C 1
ATOM 687 O O . SER A 1 85 ? -2.325 -9.283 -3.102 1.00 79.25 85 SER A O 1
ATOM 689 N N . LYS A 1 86 ? -0.227 -9.033 -3.861 1.00 83.81 86 LYS A N 1
ATOM 690 C CA . LYS A 1 86 ? 0.431 -9.748 -2.755 1.00 83.81 86 LYS A CA 1
ATOM 691 C C . LYS A 1 86 ? 0.567 -8.849 -1.522 1.00 83.81 86 LYS A C 1
ATOM 693 O O . LYS A 1 86 ? 1.672 -8.417 -1.199 1.00 83.81 86 LYS A O 1
ATOM 698 N N . LEU A 1 87 ? -0.550 -8.541 -0.870 1.00 88.69 87 LEU A N 1
ATOM 699 C CA . LEU A 1 87 ? -0.538 -7.829 0.407 1.00 88.69 87 LEU A CA 1
ATOM 700 C C . LEU A 1 87 ? 0.033 -8.732 1.503 1.00 88.69 87 LEU A C 1
ATOM 702 O O . LEU A 1 87 ? -0.374 -9.883 1.646 1.00 88.69 87 LEU A O 1
ATOM 706 N N . LEU A 1 88 ? 0.966 -8.191 2.274 1.00 91.31 88 LEU A N 1
ATOM 707 C CA . LEU A 1 88 ? 1.563 -8.829 3.440 1.00 91.31 88 LEU A CA 1
ATOM 708 C C . LEU A 1 88 ? 0.824 -8.405 4.710 1.00 91.31 88 LEU A C 1
ATOM 710 O O . LEU A 1 88 ? 0.380 -9.248 5.489 1.00 91.31 88 LEU A O 1
ATOM 714 N N . TYR A 1 89 ? 0.696 -7.096 4.915 1.00 93.56 89 TYR A N 1
ATOM 715 C CA . TYR A 1 89 ? -0.025 -6.505 6.036 1.00 93.56 89 TYR A CA 1
ATOM 716 C C . TYR A 1 89 ? -0.381 -5.047 5.743 1.00 93.56 89 TYR A C 1
ATOM 718 O O . TYR A 1 89 ? 0.140 -4.433 4.814 1.00 93.56 89 TYR A O 1
ATOM 726 N N . ILE A 1 90 ? -1.279 -4.509 6.555 1.00 95.50 90 ILE A N 1
ATOM 727 C CA . ILE A 1 90 ? -1.671 -3.107 6.575 1.00 95.50 90 ILE A CA 1
ATOM 728 C C . ILE A 1 90 ? -1.137 -2.509 7.867 1.00 95.50 90 ILE A C 1
ATOM 730 O O . ILE A 1 90 ? -1.329 -3.078 8.945 1.00 95.50 90 ILE A O 1
ATOM 734 N N . GLU A 1 91 ? -0.469 -1.376 7.759 1.00 94.88 91 GLU A N 1
ATOM 735 C CA . GLU A 1 91 ? -0.029 -0.564 8.881 1.00 94.88 91 GLU A CA 1
ATOM 736 C C . GLU A 1 91 ? -0.923 0.667 8.982 1.00 94.88 91 GLU A C 1
ATOM 738 O O . GLU A 1 91 ? -1.066 1.420 8.016 1.00 94.88 91 GLU A O 1
ATOM 743 N N . ASN A 1 92 ? -1.550 0.851 10.142 1.00 94.69 92 ASN A N 1
ATOM 744 C CA . ASN A 1 92 ? -2.425 1.980 10.394 1.00 94.69 92 ASN A CA 1
ATOM 745 C C . ASN A 1 92 ? -1.681 3.029 11.215 1.00 94.69 92 ASN A C 1
ATOM 747 O O . ASN A 1 92 ? -1.472 2.846 12.414 1.00 94.69 92 ASN A O 1
ATOM 751 N N . ARG A 1 93 ? -1.278 4.121 10.569 1.00 91.88 93 ARG A N 1
ATOM 752 C CA . ARG A 1 93 ? -0.678 5.276 11.238 1.00 91.88 93 ARG A CA 1
ATOM 753 C C . ARG A 1 93 ? -1.730 6.356 11.440 1.00 91.88 93 ARG A C 1
ATOM 755 O O . ARG A 1 93 ? -2.822 6.301 10.868 1.00 91.88 93 ARG A O 1
ATOM 762 N N . ASP A 1 94 ? -1.399 7.360 12.233 1.00 88.62 94 ASP A N 1
ATOM 763 C CA . ASP A 1 94 ? -2.328 8.453 12.513 1.00 88.62 94 ASP A CA 1
ATOM 764 C C . ASP A 1 94 ? -2.597 9.282 11.244 1.00 88.62 94 ASP A C 1
ATOM 766 O O . ASP A 1 94 ? -3.744 9.591 10.923 1.00 88.62 94 ASP A O 1
ATOM 770 N N . THR A 1 95 ? -1.557 9.539 10.447 1.00 90.38 95 THR A N 1
ATOM 771 C CA . THR A 1 95 ? -1.627 10.406 9.258 1.00 90.38 95 THR A CA 1
ATOM 772 C C . THR A 1 95 ? -1.826 9.656 7.942 1.00 90.38 95 THR A C 1
ATOM 774 O O . THR A 1 95 ? -2.236 10.247 6.936 1.00 90.38 95 THR A O 1
ATOM 777 N N . ASN A 1 96 ? -1.572 8.346 7.918 1.00 93.19 96 ASN A N 1
ATOM 778 C CA . ASN A 1 96 ? -1.671 7.523 6.716 1.00 93.19 96 ASN A CA 1
ATOM 779 C C . ASN A 1 96 ? -1.951 6.044 7.020 1.00 93.19 96 ASN A C 1
ATOM 781 O O . ASN A 1 96 ? -1.939 5.596 8.163 1.00 93.19 96 ASN A O 1
ATOM 785 N N . MET A 1 97 ? -2.259 5.284 5.975 1.00 95.62 97 MET A N 1
ATOM 786 C CA . MET A 1 97 ? -2.408 3.834 6.033 1.00 95.62 97 MET A CA 1
ATOM 787 C C . MET A 1 97 ? -1.570 3.211 4.925 1.00 95.62 97 MET A C 1
ATOM 789 O O . MET A 1 97 ? -1.714 3.596 3.762 1.00 95.62 97 MET A O 1
ATOM 793 N N . ILE A 1 98 ? -0.704 2.260 5.272 1.00 95.19 98 ILE A N 1
ATOM 794 C CA . ILE A 1 98 ? 0.234 1.651 4.326 1.00 95.19 98 ILE A CA 1
ATOM 795 C C . ILE A 1 98 ? -0.110 0.183 4.108 1.00 95.19 98 ILE A C 1
ATOM 797 O O . ILE A 1 98 ? -0.150 -0.614 5.040 1.00 95.19 98 ILE A O 1
ATOM 801 N N . PHE A 1 99 ? -0.328 -0.172 2.848 1.00 95.31 99 PHE A N 1
ATOM 802 C CA . PHE A 1 99 ? -0.593 -1.520 2.368 1.00 95.31 99 PHE A CA 1
ATOM 803 C C . PHE A 1 99 ? 0.720 -2.126 1.886 1.00 95.31 99 PHE A C 1
ATOM 805 O O . PHE A 1 99 ? 1.141 -1.895 0.750 1.00 95.31 99 PHE A O 1
ATOM 812 N N . TRP A 1 100 ? 1.385 -2.872 2.763 1.00 94.38 100 TRP A N 1
ATOM 813 C CA . TRP A 1 100 ? 2.701 -3.441 2.505 1.00 94.38 100 TRP A CA 1
ATOM 814 C C . TRP A 1 100 ? 2.620 -4.694 1.642 1.00 94.38 100 TRP A C 1
ATOM 816 O O . TRP A 1 100 ? 1.815 -5.594 1.870 1.00 94.38 100 TRP A O 1
ATOM 826 N N . THR A 1 101 ? 3.500 -4.769 0.655 1.00 90.81 101 THR A N 1
ATOM 827 C CA . THR A 1 101 ? 3.619 -5.829 -0.345 1.00 90.81 101 THR A CA 1
ATOM 828 C C . THR A 1 101 ? 5.074 -6.285 -0.448 1.00 90.81 101 THR A C 1
ATOM 830 O O . THR A 1 101 ? 5.998 -5.558 -0.088 1.00 90.81 101 THR A O 1
ATOM 833 N N . ALA A 1 102 ? 5.298 -7.503 -0.939 1.00 82.50 102 ALA A N 1
ATOM 834 C CA . ALA A 1 102 ? 6.657 -7.990 -1.170 1.00 82.50 102 ALA A CA 1
ATOM 835 C C . ALA A 1 102 ? 7.299 -7.280 -2.381 1.00 82.50 102 ALA A C 1
ATOM 837 O O . ALA A 1 102 ? 6.768 -7.387 -3.494 1.00 82.50 102 ALA A O 1
ATOM 838 N N . GLY A 1 103 ? 8.428 -6.595 -2.166 1.00 72.69 103 GLY A N 1
ATOM 839 C CA . GLY A 1 103 ? 9.332 -6.112 -3.216 1.00 72.69 103 GLY A CA 1
ATOM 840 C C . GLY A 1 103 ? 10.377 -7.151 -3.626 1.00 72.69 103 GLY A C 1
ATOM 841 O O . GLY A 1 103 ? 10.349 -8.287 -3.148 1.00 72.69 103 GLY A O 1
ATOM 842 N N . SER A 1 104 ? 11.275 -6.784 -4.551 1.00 66.25 104 SER A N 1
ATOM 843 C CA . SER A 1 104 ? 12.393 -7.654 -4.957 1.00 66.25 104 SER A CA 1
ATOM 844 C C . SER A 1 104 ? 13.474 -7.749 -3.883 1.00 66.25 104 SER A C 1
ATOM 846 O O . SER A 1 104 ? 13.941 -8.851 -3.618 1.00 66.25 104 SER A O 1
ATOM 848 N N . ASP A 1 105 ? 13.815 -6.615 -3.263 1.00 62.28 105 ASP A N 1
ATOM 849 C CA . ASP A 1 105 ? 14.909 -6.498 -2.290 1.00 62.28 105 ASP A CA 1
ATOM 850 C C . ASP A 1 105 ? 14.484 -5.783 -0.989 1.00 62.28 105 ASP A C 1
ATOM 852 O O . ASP A 1 105 ? 15.065 -6.058 0.056 1.00 62.28 105 ASP A O 1
ATOM 856 N N . ASP A 1 106 ? 13.422 -4.963 -1.024 1.00 74.12 106 ASP A N 1
ATOM 857 C CA . ASP A 1 106 ? 12.895 -4.190 0.117 1.00 74.12 106 ASP A CA 1
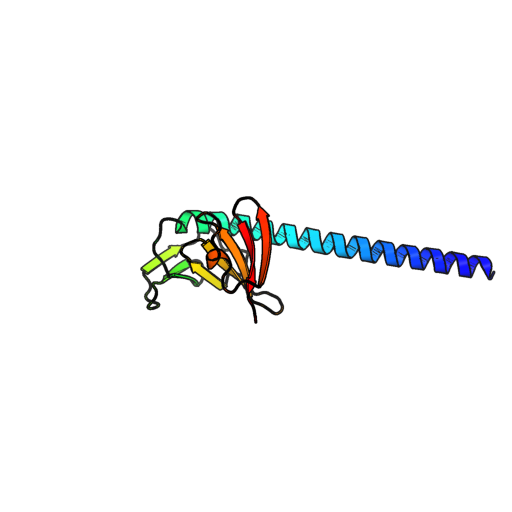ATOM 858 C C . ASP A 1 106 ? 11.375 -4.419 0.310 1.00 74.12 106 ASP A C 1
ATOM 860 O O . ASP A 1 106 ? 10.694 -4.988 -0.556 1.00 74.12 106 ASP A O 1
ATOM 864 N N . LEU A 1 107 ? 10.800 -3.939 1.423 1.00 85.19 107 LEU A N 1
ATOM 865 C CA . LEU A 1 107 ? 9.343 -3.823 1.560 1.00 85.19 107 LEU A CA 1
ATOM 866 C C . LEU A 1 107 ? 8.834 -2.654 0.709 1.00 85.19 107 LEU A C 1
ATOM 868 O O . LEU A 1 107 ? 9.252 -1.505 0.862 1.00 85.19 107 LEU A O 1
ATOM 872 N N . GLU A 1 108 ? 7.877 -2.942 -0.170 1.00 91.31 108 GLU A N 1
ATOM 873 C CA . GLU A 1 108 ? 7.201 -1.928 -0.974 1.00 91.31 108 GLU A CA 1
ATOM 874 C C . GLU A 1 108 ? 5.750 -1.799 -0.536 1.00 91.31 108 GLU A C 1
ATOM 876 O O . GLU A 1 108 ? 5.083 -2.802 -0.304 1.00 91.31 108 GLU A O 1
ATOM 881 N N . GLY A 1 109 ? 5.201 -0.593 -0.509 1.00 93.25 109 GLY A N 1
ATOM 882 C CA . GLY A 1 109 ? 3.824 -0.370 -0.084 1.00 93.25 109 GLY A CA 1
ATOM 883 C C . GLY A 1 109 ? 3.053 0.562 -1.000 1.00 93.25 109 GLY A C 1
ATOM 884 O O . GLY A 1 109 ? 3.631 1.339 -1.762 1.00 93.25 109 GLY A O 1
ATOM 885 N N . ILE A 1 110 ? 1.729 0.491 -0.911 1.00 94.94 110 ILE A N 1
ATOM 886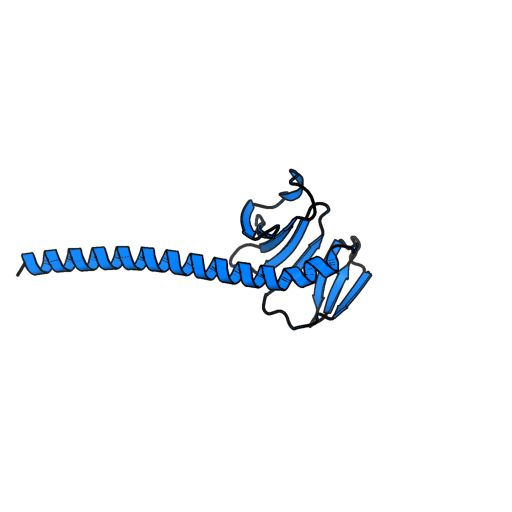 C CA . ILE A 1 110 ? 0.846 1.567 -1.360 1.00 94.94 110 ILE A CA 1
ATOM 887 C C . ILE A 1 110 ? 0.340 2.274 -0.110 1.00 94.94 110 ILE A C 1
ATOM 889 O O . ILE A 1 110 ? -0.309 1.665 0.733 1.00 94.94 110 ILE A O 1
ATOM 893 N N . MET A 1 111 ? 0.660 3.550 0.023 1.00 95.31 111 MET A N 1
ATOM 894 C CA . MET A 1 111 ? 0.234 4.387 1.130 1.00 95.31 111 MET A CA 1
ATOM 895 C C . MET A 1 111 ? -0.923 5.280 0.703 1.00 95.31 111 MET A C 1
ATOM 897 O O . MET A 1 111 ? -0.833 5.944 -0.327 1.00 95.31 111 MET A O 1
ATOM 901 N N . PHE A 1 112 ? -1.956 5.357 1.534 1.00 95.38 112 PHE A N 1
ATOM 902 C CA . PHE A 1 112 ? -3.041 6.325 1.414 1.00 95.38 112 PHE A CA 1
ATOM 903 C C . PHE A 1 112 ? -2.943 7.351 2.539 1.00 95.38 112 PHE A C 1
ATOM 905 O O . PHE A 1 112 ? -2.937 6.994 3.719 1.00 95.38 112 PHE A O 1
ATOM 912 N N . MET A 1 113 ? -2.883 8.632 2.181 1.00 93.25 113 MET A N 1
ATOM 913 C CA . MET A 1 113 ? -2.913 9.724 3.157 1.00 93.25 113 MET A CA 1
ATOM 914 C C . MET A 1 113 ? -4.319 9.878 3.747 1.00 93.25 113 MET A C 1
ATOM 916 O O . MET A 1 113 ? -5.299 9.898 2.999 1.00 93.25 113 MET A O 1
ATOM 920 N N . LYS A 1 114 ? -4.408 10.006 5.075 1.00 90.62 114 LYS A N 1
ATOM 921 C CA . LYS A 1 114 ? -5.650 10.295 5.813 1.00 90.62 114 LYS A CA 1
ATOM 922 C C . LYS A 1 114 ? -5.804 11.781 6.125 1.00 90.62 114 LYS A C 1
ATOM 924 O O . LYS A 1 114 ? -6.914 12.298 6.111 1.00 90.62 114 LYS A O 1
ATOM 929 N N . SER A 1 115 ? -4.690 12.446 6.416 1.00 84.19 115 SER A N 1
ATOM 930 C CA . SER A 1 115 ? -4.632 13.854 6.805 1.00 84.19 115 SER A CA 1
ATOM 931 C C . SER A 1 115 ? -3.617 14.623 5.959 1.00 84.19 115 SER A C 1
ATOM 933 O O . 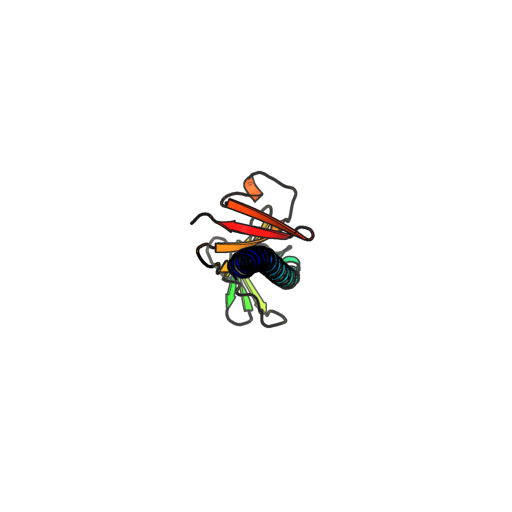SER A 1 115 ? -2.981 14.068 5.058 1.00 84.19 115 SER A O 1
ATOM 935 N N . GLU A 1 116 ? -3.470 15.917 6.247 1.00 77.69 116 GLU A N 1
ATOM 936 C CA . GLU A 1 116 ? -2.444 16.758 5.632 1.00 77.69 116 GLU A CA 1
ATOM 937 C C . GLU A 1 116 ? -1.023 16.239 5.898 1.00 77.69 116 GLU A C 1
ATOM 939 O O . GLU A 1 116 ? -0.786 15.407 6.778 1.00 77.69 116 GLU A O 1
ATOM 944 N N . TRP A 1 117 ? -0.079 16.711 5.083 1.00 77.25 117 TRP A N 1
ATOM 945 C CA . TRP A 1 117 ? 1.311 16.273 5.114 1.00 77.25 117 TRP A CA 1
ATOM 946 C C . TRP A 1 117 ? 2.006 16.790 6.376 1.00 77.25 117 TRP A C 1
ATOM 948 O O . TRP A 1 117 ? 2.195 17.994 6.533 1.00 77.25 117 TRP A O 1
ATOM 958 N N . THR A 1 118 ? 2.414 15.869 7.245 1.00 77.00 118 THR A N 1
ATOM 959 C CA . THR A 1 118 ? 3.290 16.136 8.392 1.00 77.00 118 THR A CA 1
ATOM 960 C C . THR A 1 118 ? 4.601 15.372 8.223 1.00 77.00 118 THR A C 1
ATOM 962 O O . THR A 1 118 ? 4.659 14.403 7.463 1.00 77.00 118 THR A O 1
ATOM 965 N N . ASP A 1 119 ? 5.654 15.778 8.933 1.00 78.00 119 ASP A N 1
ATOM 966 C CA . ASP A 1 119 ? 6.951 15.084 8.894 1.00 78.00 119 ASP A CA 1
ATOM 967 C C . ASP A 1 119 ? 6.825 13.608 9.321 1.00 78.00 119 ASP A C 1
ATOM 969 O O . ASP A 1 119 ? 7.451 12.724 8.740 1.00 78.00 119 ASP A O 1
ATOM 973 N N . GLU A 1 120 ? 5.919 13.321 10.259 1.00 80.62 120 GLU A N 1
ATOM 974 C CA . GLU A 1 120 ? 5.598 11.973 10.751 1.00 80.62 120 GLU A CA 1
ATOM 975 C C . GLU A 1 120 ? 4.987 11.065 9.673 1.00 80.62 120 GLU A C 1
ATOM 977 O O . GLU A 1 120 ? 5.114 9.842 9.739 1.00 80.62 120 GLU A O 1
ATOM 982 N N . ALA A 1 121 ? 4.333 11.639 8.655 1.00 80.88 121 ALA A N 1
ATOM 983 C CA . ALA A 1 121 ? 3.744 10.855 7.573 1.00 80.88 121 ALA A CA 1
ATOM 984 C C . ALA A 1 121 ? 4.802 10.083 6.768 1.00 80.88 121 ALA A C 1
ATOM 986 O O . ALA A 1 121 ? 4.487 9.059 6.160 1.00 80.88 121 ALA A O 1
ATOM 987 N N . TRP A 1 122 ? 6.047 10.558 6.782 1.00 84.81 122 TRP A N 1
ATOM 988 C CA . TRP A 1 122 ? 7.140 10.016 5.982 1.00 84.81 122 TRP A CA 1
ATOM 989 C C . TRP A 1 122 ? 8.132 9.185 6.795 1.00 84.81 122 TRP A C 1
ATOM 991 O O . TRP A 1 122 ? 9.084 8.655 6.226 1.00 84.81 122 TRP A O 1
ATOM 1001 N N . ASP A 1 123 ? 7.913 9.046 8.104 1.00 85.38 123 ASP A N 1
ATOM 1002 C CA . ASP A 1 123 ? 8.855 8.362 8.983 1.00 85.38 123 ASP A CA 1
ATOM 1003 C C . ASP A 1 123 ? 9.073 6.895 8.566 1.00 85.38 123 ASP A C 1
ATOM 1005 O O . ASP A 1 123 ? 8.134 6.154 8.249 1.00 85.38 123 ASP A O 1
ATOM 1009 N N . GLY A 1 124 ? 10.339 6.482 8.516 1.00 83.56 124 GLY A N 1
ATOM 1010 C CA . GLY A 1 124 ? 10.758 5.158 8.048 1.00 83.56 124 GLY A CA 1
ATOM 1011 C C . GLY A 1 124 ? 10.587 4.886 6.542 1.00 83.56 124 GLY A C 1
ATOM 1012 O O . GLY A 1 124 ? 10.796 3.747 6.119 1.00 83.56 124 GLY A O 1
ATOM 1013 N N . LEU A 1 125 ? 10.224 5.888 5.727 1.00 88.00 125 LEU A N 1
ATOM 1014 C CA . LEU A 1 125 ? 10.099 5.764 4.269 1.00 88.00 125 LEU A CA 1
ATOM 1015 C C . LEU A 1 125 ? 11.295 6.399 3.552 1.00 88.00 125 LEU A C 1
ATOM 1017 O O . LEU A 1 125 ? 11.690 7.521 3.852 1.00 88.00 125 LEU A O 1
ATOM 1021 N N . GLU A 1 126 ? 11.845 5.705 2.556 1.00 86.12 126 GLU A N 1
ATOM 1022 C CA . GLU A 1 126 ? 12.997 6.200 1.789 1.00 86.12 126 GLU A CA 1
ATOM 1023 C C . GLU A 1 126 ? 12.566 6.867 0.477 1.00 86.12 126 GLU A C 1
ATOM 1025 O O . GLU A 1 126 ? 13.018 7.954 0.112 1.00 86.12 126 GLU A O 1
ATOM 1030 N N . ARG A 1 127 ? 11.688 6.194 -0.271 1.00 83.62 127 ARG A N 1
ATOM 1031 C CA . ARG A 1 127 ? 11.254 6.625 -1.602 1.00 83.62 127 ARG A CA 1
ATOM 1032 C C . ARG A 1 127 ? 9.743 6.739 -1.627 1.00 83.62 127 ARG A C 1
ATOM 1034 O O . ARG A 1 127 ? 9.039 5.814 -1.233 1.00 83.62 127 ARG A O 1
ATOM 1041 N N . ILE A 1 128 ? 9.247 7.864 -2.130 1.00 86.94 128 ILE A N 1
ATOM 1042 C CA . ILE A 1 128 ? 7.818 8.157 -2.232 1.00 86.94 128 ILE A CA 1
ATOM 1043 C C . ILE A 1 128 ? 7.529 8.629 -3.655 1.00 86.94 128 ILE A C 1
ATOM 1045 O O . ILE A 1 128 ? 8.075 9.628 -4.116 1.00 86.94 128 ILE A O 1
ATOM 1049 N N . ASN A 1 129 ? 6.648 7.921 -4.356 1.00 89.56 129 ASN A N 1
ATOM 1050 C CA . ASN A 1 129 ? 6.190 8.293 -5.690 1.00 89.56 129 ASN A CA 1
ATOM 1051 C C . ASN A 1 129 ? 4.670 8.413 -5.690 1.00 89.56 129 ASN A C 1
ATOM 1053 O O . ASN A 1 129 ? 3.968 7.428 -5.469 1.00 89.56 129 ASN A O 1
ATOM 1057 N N . ARG A 1 130 ? 4.141 9.606 -5.971 1.00 89.81 130 ARG A N 1
ATOM 1058 C CA . ARG A 1 130 ? 2.692 9.793 -6.101 1.00 89.81 130 ARG A CA 1
ATOM 1059 C C . ARG A 1 130 ? 2.152 8.950 -7.259 1.00 89.81 130 ARG A C 1
ATOM 1061 O O . ARG A 1 130 ? 2.715 8.980 -8.352 1.00 89.81 130 ARG A O 1
ATOM 1068 N N . LEU A 1 131 ? 1.060 8.228 -7.015 1.00 90.19 131 LEU A N 1
ATOM 1069 C CA . LEU A 1 131 ? 0.368 7.440 -8.034 1.00 90.19 131 LEU A CA 1
ATOM 1070 C C . LEU A 1 131 ? -0.827 8.222 -8.583 1.00 90.19 131 LEU A C 1
ATOM 1072 O O . LEU A 1 131 ? -0.807 8.674 -9.725 1.00 90.19 131 LEU A O 1
ATOM 1076 N N . ASN A 1 132 ? -1.844 8.423 -7.749 1.00 89.19 132 ASN A N 1
ATOM 1077 C CA . ASN A 1 132 ? -3.079 9.143 -8.051 1.00 89.19 132 ASN A CA 1
ATOM 1078 C C . ASN A 1 132 ? -3.736 9.606 -6.740 1.00 89.19 132 ASN A C 1
ATOM 1080 O O . ASN A 1 132 ? -3.482 9.035 -5.687 1.00 89.19 132 ASN A O 1
ATOM 1084 N N . GLY A 1 133 ? -4.565 10.656 -6.781 1.00 88.50 133 GLY A N 1
ATOM 1085 C CA . GLY A 1 133 ? -5.317 11.108 -5.600 1.00 88.50 133 GLY A CA 1
ATOM 1086 C C . GLY A 1 133 ? -4.436 11.304 -4.356 1.00 88.50 133 GLY A C 1
ATOM 1087 O O . GLY A 1 133 ? -3.459 12.063 -4.413 1.00 88.50 133 GLY A O 1
ATOM 1088 N N . ASN A 1 134 ? -4.797 10.603 -3.275 1.00 90.56 134 ASN A N 1
ATOM 1089 C CA . ASN A 1 134 ? -4.079 10.502 -1.998 1.00 90.56 134 ASN A CA 1
ATOM 1090 C C . ASN A 1 134 ? -3.202 9.234 -1.878 1.00 90.56 134 ASN A C 1
ATOM 1092 O O . ASN A 1 134 ? -2.712 8.954 -0.784 1.00 90.56 134 ASN A O 1
ATOM 1096 N N . ALA A 1 135 ? -3.013 8.480 -2.966 1.00 93.69 135 ALA A N 1
ATOM 1097 C CA . ALA A 1 135 ? -2.250 7.240 -3.003 1.00 93.69 135 ALA A CA 1
ATOM 1098 C C . ALA A 1 135 ? -0.810 7.451 -3.504 1.00 93.69 135 ALA A C 1
ATOM 1100 O O . ALA A 1 135 ? -0.541 8.116 -4.515 1.00 93.69 135 ALA A O 1
ATOM 1101 N N . TYR A 1 136 ? 0.131 6.823 -2.808 1.00 93.56 136 TYR A N 1
ATOM 1102 C CA . TYR A 1 136 ? 1.566 6.926 -3.035 1.00 93.56 136 TYR A CA 1
ATOM 1103 C C . TYR A 1 136 ? 2.187 5.533 -3.032 1.00 93.56 136 TYR A C 1
ATOM 1105 O O . TYR A 1 136 ? 1.855 4.692 -2.204 1.00 93.56 136 TYR A O 1
ATOM 1113 N N . LYS A 1 137 ? 3.128 5.284 -3.936 1.00 93.62 137 LYS A N 1
ATOM 1114 C CA . LYS A 1 137 ? 4.027 4.137 -3.852 1.00 93.62 137 LYS A CA 1
ATOM 1115 C C . LYS A 1 137 ? 5.151 4.485 -2.882 1.00 93.62 137 LYS A C 1
ATOM 1117 O O . LYS A 1 137 ? 5.816 5.503 -3.079 1.00 93.62 137 LYS A O 1
ATOM 1122 N N . VAL A 1 138 ? 5.359 3.643 -1.878 1.00 92.62 138 VAL A N 1
ATOM 1123 C CA . VAL A 1 138 ? 6.347 3.848 -0.814 1.00 92.62 138 VAL A CA 1
ATOM 1124 C C . VAL A 1 138 ? 7.284 2.650 -0.678 1.00 92.62 138 VAL A C 1
ATOM 1126 O O . VAL A 1 138 ? 6.946 1.544 -1.107 1.00 92.62 138 VAL A O 1
ATOM 1129 N N . TYR A 1 139 ? 8.459 2.886 -0.103 1.00 90.69 139 TYR A N 1
ATOM 1130 C CA . TYR A 1 139 ? 9.526 1.903 0.095 1.00 90.69 139 TYR A CA 1
ATOM 1131 C C . TYR A 1 139 ? 10.150 2.128 1.478 1.00 90.69 139 TYR A C 1
ATOM 1133 O O . TYR A 1 139 ? 10.338 3.289 1.857 1.00 90.69 139 TYR A O 1
ATOM 1141 N N . THR A 1 140 ? 10.457 1.062 2.221 1.00 84.81 140 THR A N 1
ATOM 1142 C CA . THR A 1 140 ? 11.191 1.167 3.497 1.00 84.81 140 THR A CA 1
ATOM 1143 C C . THR A 1 140 ? 12.700 1.149 3.282 1.00 84.81 140 THR A C 1
ATOM 1145 O O . THR A 1 140 ? 13.181 0.697 2.244 1.00 84.81 140 THR A O 1
ATOM 1148 N N . PHE A 1 141 ? 13.438 1.583 4.304 1.00 62.91 141 PHE A N 1
ATOM 1149 C CA . PHE A 1 141 ? 14.836 1.198 4.478 1.00 62.91 141 PHE A CA 1
ATOM 1150 C C . PHE A 1 141 ? 14.914 -0.304 4.790 1.00 62.91 141 PHE A C 1
ATOM 1152 O O . PHE A 1 141 ? 14.035 -0.835 5.477 1.00 62.91 141 PHE A O 1
ATOM 1159 N N . ASN A 1 142 ? 15.927 -0.975 4.250 1.00 53.94 142 ASN A N 1
ATOM 1160 C CA . ASN A 1 142 ? 16.315 -2.328 4.651 1.00 53.94 142 ASN A CA 1
ATOM 1161 C C . ASN A 1 142 ? 17.149 -2.259 5.936 1.00 53.94 142 ASN A C 1
ATOM 1163 O O . ASN A 1 142 ? 18.073 -1.410 5.974 1.00 53.94 142 ASN A O 1
#